Protein AF-A0A2V7X595-F1 (afdb_monomer_lite)

Foldseek 3Di:
DAAPPPRHDDDPPDQADPPPRHGSDDPPPPPPPDDDDDDDDPDDDDDDDDVPDDDPPDPDDD

Sequence (62 aa):
MNCQTCGKPLADGARFCPSCGAAASAPSTDQPTEFHIVGDVMQAVVIPLRGGQEVPWRCRAP

Structure (mmCIF, N/CA/C/O backbone):
data_AF-A0A2V7X595-F1
#
_entry.id   AF-A0A2V7X595-F1
#
loop_
_atom_site.group_PDB
_atom_site.id
_atom_site.type_symbol
_atom_site.label_atom_id
_atom_site.label_alt_id
_atom_site.label_comp_id
_atom_site.label_asym_id
_atom_site.label_entity_id
_atom_site.label_seq_id
_atom_site.pdbx_PDB_ins_code
_atom_site.Cartn_x
_atom_site.Cartn_y
_atom_site.Cartn_z
_atom_site.occupancy
_atom_site.B_iso_or_equiv
_atom_site.auth_seq_id
_atom_site.auth_comp_id
_atom_site.auth_asym_id
_atom_site.auth_atom_id
_atom_site.pdbx_PDB_model_num
ATOM 1 N N . MET A 1 1 ? -11.083 -10.167 22.255 1.00 74.00 1 MET A N 1
ATOM 2 C CA . MET A 1 1 ? -9.651 -10.226 21.853 1.00 74.00 1 MET A CA 1
ATOM 3 C C . MET A 1 1 ? -8.978 -8.866 22.073 1.00 74.00 1 MET A C 1
ATOM 5 O O . MET A 1 1 ? -9.674 -7.866 22.023 1.00 74.00 1 MET A O 1
ATOM 9 N N . ASN A 1 2 ? -7.673 -8.771 22.352 1.00 85.00 2 ASN A N 1
ATOM 10 C CA . ASN A 1 2 ? -6.974 -7.481 22.525 1.00 85.00 2 ASN A CA 1
ATOM 11 C C . ASN A 1 2 ? -6.129 -7.157 21.289 1.00 85.00 2 ASN A C 1
ATOM 13 O O . ASN A 1 2 ? -5.552 -8.055 20.679 1.00 85.00 2 ASN A O 1
ATOM 17 N N . CYS A 1 3 ? -6.036 -5.879 20.922 1.00 86.88 3 CYS A N 1
ATOM 18 C CA . CYS A 1 3 ? -5.181 -5.448 19.822 1.00 86.88 3 CYS A CA 1
ATOM 19 C C . CYS A 1 3 ? -3.703 -5.673 20.176 1.00 86.88 3 CYS A C 1
ATOM 21 O O . CYS A 1 3 ? -3.229 -5.159 21.188 1.00 86.88 3 CYS A O 1
ATOM 23 N N . GLN A 1 4 ? -2.958 -6.372 19.318 1.00 82.69 4 GLN A N 1
ATOM 24 C CA . GLN A 1 4 ? -1.535 -6.663 19.544 1.00 82.69 4 GLN A CA 1
ATOM 25 C C . GLN A 1 4 ? -0.631 -5.424 19.438 1.00 82.69 4 GLN A C 1
ATOM 27 O O . GLN A 1 4 ? 0.503 -5.453 19.899 1.00 82.69 4 GLN A O 1
ATOM 32 N N . THR A 1 5 ? -1.126 -4.325 18.863 1.00 85.88 5 THR A N 1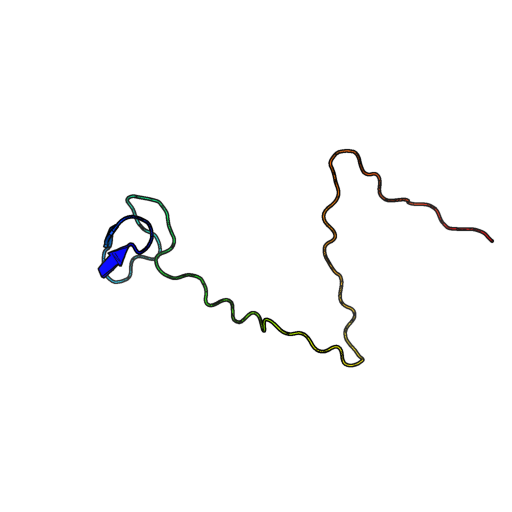
ATOM 33 C CA . THR A 1 5 ? -0.360 -3.080 18.702 1.00 85.88 5 THR A CA 1
ATOM 34 C C . THR A 1 5 ? -0.530 -2.121 19.879 1.00 85.88 5 THR A C 1
ATOM 36 O O . THR A 1 5 ? 0.419 -1.447 20.258 1.00 85.88 5 THR A O 1
ATOM 39 N N . CYS A 1 6 ? -1.734 -2.020 20.451 1.00 90.00 6 CYS A N 1
ATOM 40 C CA . CYS A 1 6 ? -2.044 -1.012 21.477 1.00 90.00 6 CYS A CA 1
ATOM 41 C C . CYS A 1 6 ? -2.646 -1.581 22.772 1.00 90.00 6 CYS A C 1
ATOM 43 O O . CYS A 1 6 ? -2.934 -0.822 23.693 1.00 90.00 6 CYS A O 1
ATOM 45 N N . GLY A 1 7 ? -2.898 -2.891 22.844 1.00 88.19 7 GLY A N 1
ATOM 46 C CA . GLY A 1 7 ? -3.436 -3.580 24.024 1.00 88.19 7 GLY A CA 1
ATOM 47 C C . GLY A 1 7 ? -4.927 -3.352 24.306 1.00 88.19 7 GLY A C 1
ATOM 48 O O . GLY A 1 7 ? -5.510 -4.051 25.138 1.00 88.19 7 GLY A O 1
ATOM 49 N N . LYS A 1 8 ? -5.581 -2.414 23.610 1.00 89.75 8 LYS A N 1
ATOM 50 C CA . LYS A 1 8 ? -7.006 -2.108 23.814 1.00 89.75 8 LYS A CA 1
ATOM 51 C C . LYS A 1 8 ? -7.917 -3.268 23.389 1.00 89.75 8 LYS A C 1
ATOM 53 O O . LYS A 1 8 ? -7.548 -4.036 22.494 1.00 89.75 8 LYS A O 1
ATOM 58 N N . PRO A 1 9 ? -9.104 -3.397 24.011 1.00 88.62 9 PRO A N 1
ATOM 59 C CA . PRO A 1 9 ? -10.071 -4.420 23.639 1.00 88.62 9 PRO A CA 1
ATOM 60 C C . PRO A 1 9 ? -10.523 -4.213 22.191 1.00 88.62 9 PRO A C 1
ATOM 62 O O . PRO A 1 9 ? -10.861 -3.104 21.777 1.00 88.62 9 PRO A O 1
ATOM 65 N N . LEU A 1 10 ? -10.499 -5.293 21.424 1.00 87.38 10 LEU A N 1
ATOM 66 C CA . LEU A 1 10 ? -10.894 -5.358 20.029 1.00 87.38 10 LEU A CA 1
ATOM 67 C C . LEU A 1 10 ? -12.091 -6.303 19.901 1.00 87.38 10 LEU A C 1
ATOM 69 O O . LEU A 1 10 ? -12.104 -7.385 20.493 1.00 87.38 10 LEU A O 1
ATOM 73 N N . ALA A 1 11 ? -13.103 -5.866 19.154 1.00 81.88 11 ALA A N 1
ATOM 74 C CA . ALA A 1 11 ? -14.298 -6.659 18.908 1.00 81.88 11 ALA A CA 1
ATOM 75 C C . ALA A 1 11 ? -13.965 -7.890 18.054 1.00 81.88 11 ALA A C 1
ATOM 77 O O . ALA A 1 11 ? -13.159 -7.810 17.122 1.00 81.88 11 ALA A O 1
ATOM 78 N N . ASP A 1 12 ? -14.605 -9.011 18.369 1.00 75.69 12 ASP A N 1
ATOM 79 C CA . ASP A 1 12 ? -14.485 -10.245 17.601 1.00 75.69 12 ASP A CA 1
ATOM 80 C C . ASP A 1 12 ? -14.970 -10.017 16.157 1.00 75.69 12 ASP A C 1
ATOM 82 O O . ASP A 1 12 ? -16.083 -9.548 15.921 1.00 75.69 12 ASP A O 1
ATOM 86 N N . GLY A 1 13 ? -14.089 -10.277 15.185 1.00 75.69 13 GLY A N 1
ATOM 87 C CA . GLY A 1 13 ? -14.340 -10.052 13.755 1.00 75.69 13 GLY A CA 1
ATOM 88 C C . GLY A 1 13 ? -13.982 -8.657 13.217 1.00 75.69 13 GLY A C 1
ATOM 89 O O . GLY A 1 13 ? -14.154 -8.401 12.022 1.00 75.69 13 GLY A O 1
ATOM 90 N N . ALA A 1 14 ? -13.459 -7.743 14.041 1.00 79.75 14 ALA A N 1
ATOM 91 C CA . ALA A 1 14 ? -12.995 -6.442 13.558 1.00 79.75 14 ALA A CA 1
ATOM 92 C C . ALA A 1 14 ? -11.755 -6.598 12.660 1.00 79.75 14 ALA A C 1
ATOM 94 O O . ALA A 1 14 ? -10.790 -7.241 13.051 1.00 79.75 14 ALA A O 1
ATOM 95 N N . ARG A 1 15 ? -11.756 -5.977 11.470 1.00 81.81 15 ARG A N 1
ATOM 96 C CA . ARG A 1 15 ? -10.621 -6.016 10.517 1.00 81.81 15 ARG A CA 1
ATOM 97 C C . ARG A 1 15 ? -9.497 -5.048 10.903 1.00 81.81 15 ARG A C 1
ATOM 99 O O . ARG A 1 15 ? -8.336 -5.288 10.585 1.00 81.81 15 ARG A O 1
ATOM 106 N N . PHE A 1 16 ? -9.845 -3.974 11.611 1.00 87.50 16 PHE A N 1
ATOM 107 C CA . PHE A 1 16 ? -8.938 -2.921 12.065 1.00 87.50 16 PHE A CA 1
ATOM 108 C C . PHE A 1 16 ? -9.296 -2.495 13.488 1.00 87.50 16 PHE A C 1
ATOM 110 O O . PHE A 1 16 ? -10.459 -2.552 13.892 1.00 87.50 16 PHE A O 1
ATOM 117 N N . CYS A 1 17 ? -8.302 -2.044 14.248 1.00 89.62 17 CYS A N 1
ATOM 118 C CA . CYS A 1 17 ? -8.498 -1.536 15.593 1.00 89.62 17 CYS A CA 1
ATOM 119 C C . CYS A 1 17 ? -9.071 -0.111 15.552 1.00 89.62 17 CYS A C 1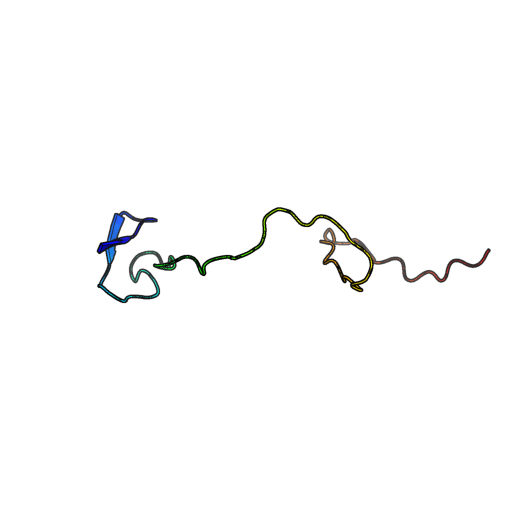
ATOM 121 O O . CYS A 1 17 ? -8.396 0.788 15.050 1.00 89.62 17 CYS A O 1
ATOM 123 N N . PRO A 1 18 ? -10.250 0.151 16.146 1.00 84.88 18 PRO A N 1
ATOM 124 C CA . PRO A 1 18 ? -10.855 1.485 16.133 1.00 84.88 18 PRO A CA 1
ATOM 125 C C . PRO A 1 18 ? -10.086 2.510 16.978 1.00 84.88 18 PRO A C 1
ATOM 127 O O . PRO A 1 18 ? -10.337 3.703 16.871 1.00 84.88 18 PRO A O 1
ATOM 130 N N . SER A 1 19 ? -9.167 2.069 17.843 1.00 88.31 19 SER A N 1
ATOM 131 C CA . SER A 1 19 ? -8.404 2.971 18.713 1.00 88.31 19 SER A CA 1
ATOM 132 C C . SER A 1 19 ? -7.032 3.369 18.178 1.00 88.31 19 SER A C 1
ATOM 134 O O . SER A 1 19 ? -6.564 4.448 18.516 1.00 88.31 19 SER A O 1
ATOM 136 N N . CYS A 1 20 ? -6.364 2.516 17.398 1.00 89.12 20 CYS A N 1
ATOM 137 C CA . CYS A 1 20 ? -5.030 2.816 16.857 1.00 89.12 20 CYS A CA 1
ATOM 138 C C . CYS A 1 20 ? -4.930 2.685 15.332 1.00 89.12 20 CYS A C 1
ATOM 140 O O . CYS A 1 20 ? -3.895 3.021 14.770 1.00 89.12 20 CYS A O 1
ATOM 142 N N . GLY A 1 21 ? -5.964 2.171 14.659 1.00 84.81 21 GLY A N 1
ATOM 143 C CA . GLY A 1 21 ? -5.978 1.957 13.210 1.00 84.81 21 GLY A CA 1
ATOM 144 C C . GLY A 1 21 ? -5.218 0.718 12.725 1.00 84.81 21 GLY A C 1
ATOM 145 O O . GLY A 1 21 ? -5.274 0.410 11.539 1.00 84.81 21 GLY A O 1
ATOM 146 N N . ALA A 1 22 ? -4.536 -0.022 13.607 1.00 86.12 22 ALA A N 1
ATOM 147 C CA . ALA A 1 22 ? -3.784 -1.217 13.219 1.00 86.12 22 ALA A CA 1
ATOM 148 C C . ALA A 1 22 ? -4.707 -2.336 12.708 1.00 86.12 22 ALA A C 1
ATOM 150 O O . ALA A 1 22 ? -5.778 -2.565 13.274 1.00 86.12 22 ALA A O 1
ATOM 151 N N . ALA A 1 23 ? -4.289 -3.055 11.664 1.00 83.19 23 ALA A N 1
ATOM 152 C CA . ALA A 1 23 ? -5.017 -4.220 11.167 1.00 83.19 23 ALA A CA 1
ATOM 153 C C . ALA A 1 23 ? -5.060 -5.327 12.233 1.00 83.19 23 ALA A C 1
ATOM 155 O O . ALA A 1 23 ? -4.065 -5.611 12.896 1.00 83.19 23 ALA A O 1
ATOM 156 N N . ALA A 1 24 ? -6.227 -5.943 12.410 1.00 75.44 24 ALA A N 1
ATOM 157 C CA . ALA A 1 24 ? -6.456 -6.984 13.413 1.00 75.44 24 ALA A CA 1
ATOM 158 C C . ALA A 1 24 ? -5.842 -8.337 13.033 1.00 75.44 24 ALA A C 1
ATOM 160 O O . ALA A 1 24 ? -5.554 -9.168 13.888 1.00 75.44 24 ALA A O 1
ATOM 161 N N . SER A 1 25 ? -5.640 -8.552 11.738 1.00 64.25 25 SER A N 1
ATOM 162 C CA . SER A 1 25 ? -4.844 -9.637 11.191 1.00 64.25 25 SER A CA 1
ATOM 163 C C . SER A 1 25 ? -3.956 -9.019 10.130 1.00 64.25 25 SER A C 1
ATOM 165 O O . SER A 1 25 ? -4.451 -8.318 9.243 1.00 64.25 25 SER A O 1
ATOM 167 N N . ALA A 1 26 ? -2.647 -9.248 10.229 1.00 61.09 26 ALA A N 1
ATOM 168 C CA . ALA A 1 26 ? -1.797 -9.073 9.065 1.00 61.09 26 ALA A CA 1
ATOM 169 C C . ALA A 1 26 ? -2.423 -9.911 7.936 1.00 61.09 26 ALA A C 1
A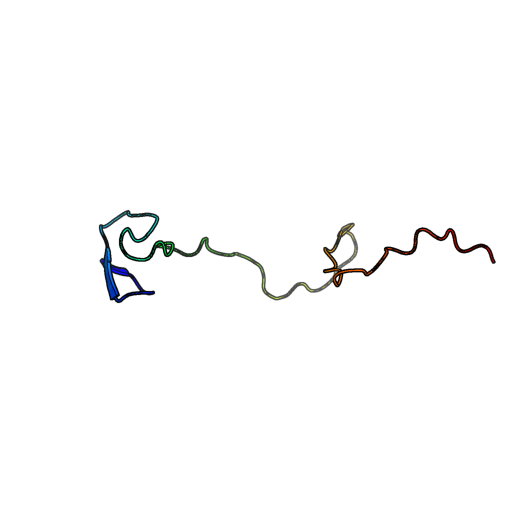TOM 171 O O . ALA A 1 26 ? -2.831 -11.045 8.214 1.00 61.09 26 ALA A O 1
ATOM 172 N N . PRO A 1 27 ? -2.561 -9.396 6.697 1.00 54.38 27 PRO A N 1
ATOM 173 C CA . PRO A 1 27 ? -2.775 -10.310 5.587 1.00 54.38 27 PRO A CA 1
ATOM 174 C C . PRO A 1 27 ? -1.656 -11.339 5.704 1.00 54.38 27 PRO A C 1
ATOM 176 O O . PRO A 1 27 ? -0.499 -10.947 5.874 1.00 54.38 27 PRO A O 1
ATOM 179 N N . SER A 1 28 ? -2.005 -12.626 5.747 1.00 47.03 28 SER A N 1
ATOM 180 C CA . SER A 1 28 ? -1.023 -13.694 5.645 1.00 47.03 28 SER A CA 1
ATOM 181 C C . SER A 1 28 ? -0.267 -13.437 4.362 1.00 47.03 28 SER A C 1
ATOM 183 O O . SER A 1 28 ? -0.724 -13.749 3.265 1.00 47.03 28 SER A O 1
ATOM 185 N N . THR A 1 29 ? 0.868 -12.781 4.521 1.00 44.81 29 THR A N 1
ATOM 186 C CA . THR A 1 29 ? 1.919 -12.740 3.546 1.00 44.81 29 THR A CA 1
ATOM 187 C C . THR A 1 29 ? 2.448 -14.162 3.532 1.00 44.81 29 THR A C 1
ATOM 189 O O . THR A 1 29 ? 3.438 -14.496 4.174 1.00 44.81 29 THR A O 1
ATOM 192 N N . ASP A 1 30 ? 1.732 -15.010 2.800 1.00 50.66 30 ASP A N 1
ATOM 193 C CA . ASP A 1 30 ? 2.313 -16.079 2.008 1.00 50.66 30 ASP A CA 1
ATOM 194 C C . ASP A 1 30 ? 3.232 -15.401 0.971 1.00 50.66 30 ASP A C 1
ATOM 196 O O . ASP A 1 30 ? 2.951 -15.341 -0.218 1.00 50.66 30 ASP A O 1
ATOM 200 N N . GLN A 1 31 ? 4.280 -14.719 1.444 1.00 47.84 31 GLN A N 1
ATOM 201 C CA . GLN A 1 31 ? 5.455 -14.491 0.626 1.00 47.84 31 GLN A CA 1
ATOM 202 C C . GLN A 1 31 ? 6.390 -15.621 1.010 1.00 47.84 31 GLN A C 1
ATOM 204 O O . GLN A 1 31 ? 6.821 -15.669 2.166 1.00 47.84 31 GLN A O 1
ATOM 209 N N . PRO A 1 32 ? 6.719 -16.524 0.082 1.00 54.91 32 PRO A N 1
ATOM 210 C CA . PRO A 1 32 ? 7.852 -17.400 0.282 1.00 54.91 32 PRO A CA 1
ATOM 211 C C . PRO A 1 32 ? 9.086 -16.510 0.486 1.00 54.91 32 PRO A C 1
ATOM 213 O O . PRO A 1 32 ? 9.530 -15.814 -0.425 1.00 54.91 32 PRO A O 1
ATOM 216 N N . THR A 1 33 ? 9.625 -16.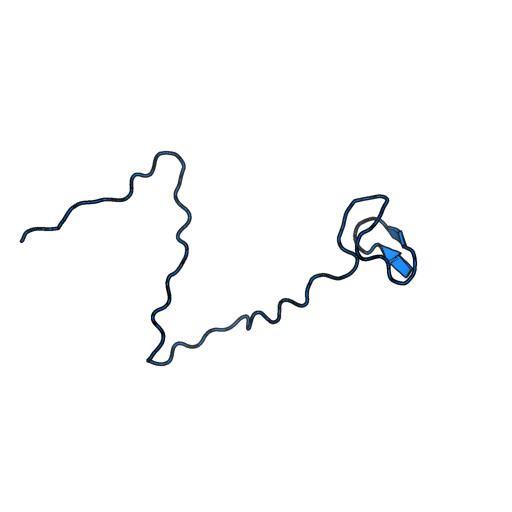493 1.706 1.00 59.94 33 THR A N 1
ATOM 217 C CA . THR A 1 33 ? 10.810 -15.707 2.102 1.00 59.94 33 THR A CA 1
ATOM 218 C C . THR A 1 33 ? 12.109 -16.234 1.473 1.00 59.94 33 THR A C 1
ATOM 220 O O . THR A 1 33 ? 13.196 -15.834 1.870 1.00 59.94 33 THR A O 1
ATOM 223 N N . GLU A 1 34 ? 12.029 -17.120 0.483 1.00 58.66 34 GLU A N 1
ATOM 224 C CA . GLU A 1 34 ? 13.187 -17.703 -0.179 1.00 58.66 34 GLU A CA 1
ATOM 225 C C . GLU A 1 34 ? 12.835 -18.050 -1.628 1.00 58.66 34 GLU A C 1
ATOM 227 O O . GLU A 1 34 ? 12.173 -19.046 -1.913 1.00 58.66 34 GLU A O 1
ATOM 232 N N . PHE A 1 35 ? 13.260 -17.200 -2.562 1.00 54.47 35 PHE A N 1
ATOM 233 C CA . PHE A 1 35 ? 13.183 -17.492 -3.990 1.00 54.47 35 PHE A CA 1
ATOM 234 C C . PHE A 1 35 ? 14.521 -18.078 -4.453 1.00 54.47 35 PHE A C 1
ATOM 236 O O . PHE A 1 35 ? 15.483 -17.347 -4.684 1.00 54.47 35 PHE A O 1
ATOM 243 N N . HIS A 1 36 ? 14.573 -19.402 -4.624 1.00 53.56 36 HIS A N 1
ATOM 244 C CA . HIS A 1 36 ? 15.593 -20.046 -5.452 1.00 53.56 36 HIS A CA 1
ATOM 245 C C . HIS A 1 36 ? 15.217 -19.892 -6.931 1.00 53.56 36 HIS A C 1
ATOM 247 O O . HIS A 1 36 ? 14.106 -20.209 -7.352 1.00 53.56 36 HIS A O 1
ATOM 253 N N . ILE A 1 37 ? 16.158 -19.378 -7.717 1.00 57.75 37 ILE A N 1
ATOM 254 C CA . ILE A 1 37 ? 15.973 -19.044 -9.129 1.00 57.75 37 ILE A CA 1
ATOM 255 C C . ILE A 1 37 ? 16.069 -20.325 -9.968 1.00 57.75 37 ILE A C 1
ATOM 257 O O . ILE A 1 37 ? 17.140 -20.921 -10.055 1.00 57.75 37 ILE A O 1
ATOM 261 N N . VAL A 1 38 ? 14.980 -20.707 -10.643 1.00 55.00 38 VAL A N 1
ATOM 262 C CA . VAL A 1 38 ? 15.026 -21.628 -11.788 1.00 55.00 38 VAL A CA 1
ATOM 263 C C . VAL A 1 38 ? 14.351 -20.967 -12.993 1.00 55.00 38 VAL A C 1
ATOM 265 O O . VAL A 1 38 ? 13.136 -20.799 -13.039 1.00 55.00 38 VAL A O 1
ATOM 268 N N . GLY A 1 39 ? 15.180 -20.586 -13.964 1.00 58.66 39 GLY A N 1
ATOM 269 C CA . GLY A 1 39 ? 14.910 -20.806 -15.387 1.00 58.66 39 GLY A CA 1
ATOM 270 C C . GLY A 1 39 ? 14.056 -19.811 -16.167 1.00 58.66 39 GLY A C 1
ATOM 271 O O . GLY A 1 39 ? 14.562 -19.263 -17.139 1.00 58.66 39 GLY A O 1
ATOM 272 N N . ASP A 1 40 ? 12.782 -19.602 -15.818 1.00 63.50 40 ASP A N 1
ATOM 273 C CA . ASP A 1 40 ? 11.788 -19.357 -16.889 1.00 63.50 40 ASP A CA 1
ATOM 274 C C . ASP A 1 40 ? 10.779 -18.214 -16.661 1.00 63.50 40 ASP A C 1
ATOM 276 O O . ASP A 1 40 ? 9.802 -18.093 -17.400 1.00 63.50 40 ASP A O 1
ATOM 280 N N . VAL A 1 41 ? 10.986 -17.324 -15.684 1.00 57.62 41 VAL A N 1
ATOM 281 C CA . VAL A 1 41 ? 10.048 -16.208 -15.434 1.00 57.62 41 VAL A CA 1
ATOM 282 C C . VAL A 1 41 ? 10.709 -14.865 -15.734 1.00 57.62 41 VAL A C 1
ATOM 284 O O . VAL A 1 41 ? 11.683 -14.489 -15.083 1.00 57.62 41 VAL A O 1
ATOM 287 N N . MET A 1 42 ? 10.152 -14.109 -16.689 1.00 54.91 42 MET A N 1
ATOM 288 C CA . MET A 1 42 ? 10.458 -12.683 -16.851 1.00 54.91 42 MET A CA 1
ATOM 289 C C . MET A 1 42 ? 10.010 -11.935 -15.593 1.00 54.91 42 MET A C 1
ATOM 291 O O . MET A 1 42 ? 8.843 -11.581 -15.446 1.00 54.91 42 MET A O 1
ATOM 295 N N . GLN A 1 43 ? 10.935 -11.721 -14.662 1.00 55.38 43 GLN A N 1
ATOM 296 C CA . GLN A 1 43 ? 10.666 -10.992 -13.430 1.00 55.38 43 GLN A CA 1
ATOM 297 C C . GLN A 1 43 ? 11.082 -9.533 -13.599 1.00 55.38 43 GLN A C 1
ATOM 299 O O . GLN A 1 43 ? 12.262 -9.211 -13.734 1.00 55.38 43 GLN A O 1
ATOM 304 N N . ALA A 1 44 ? 10.093 -8.643 -13.575 1.00 62.06 44 ALA A N 1
ATOM 305 C CA . ALA A 1 44 ? 10.323 -7.224 -13.361 1.00 62.06 44 ALA A CA 1
ATOM 306 C C . ALA A 1 44 ? 10.518 -6.989 -11.857 1.00 62.06 44 ALA A C 1
ATOM 308 O O . ALA A 1 44 ? 9.647 -7.323 -11.056 1.00 62.06 44 ALA A O 1
ATOM 309 N N . VAL A 1 45 ? 11.657 -6.410 -11.475 1.00 63.88 45 VAL A N 1
ATOM 310 C CA . VAL A 1 45 ? 11.937 -6.016 -10.089 1.00 63.88 45 VAL A CA 1
ATOM 311 C C . VAL A 1 45 ? 11.806 -4.504 -9.941 1.00 63.88 45 VAL A C 1
ATOM 313 O O . VAL A 1 45 ? 12.285 -3.736 -10.776 1.00 63.88 45 VAL A O 1
ATOM 316 N N . VAL A 1 46 ? 11.146 -4.064 -8.869 1.00 77.25 46 VAL A N 1
ATOM 317 C CA . VAL A 1 46 ? 11.033 -2.643 -8.524 1.00 77.25 46 VAL A CA 1
ATOM 318 C C . VAL A 1 46 ? 12.345 -2.187 -7.887 1.00 77.25 46 VAL A C 1
ATOM 320 O O . VAL A 1 46 ? 12.727 -2.683 -6.830 1.00 77.25 46 VAL A O 1
ATOM 323 N N . ILE A 1 47 ? 13.024 -1.223 -8.509 1.00 78.56 47 ILE A N 1
ATOM 324 C CA . ILE A 1 47 ? 14.254 -0.624 -7.976 1.00 78.56 47 ILE A CA 1
ATOM 325 C C . ILE A 1 47 ? 13.905 0.744 -7.370 1.00 78.56 47 ILE A C 1
ATOM 327 O O . ILE A 1 47 ? 13.454 1.626 -8.104 1.00 78.56 47 ILE A O 1
ATOM 331 N N . PRO A 1 48 ? 14.102 0.964 -6.056 1.00 69.75 48 PRO A N 1
ATOM 332 C CA . PRO A 1 48 ? 13.853 2.266 -5.446 1.00 69.75 48 PRO A CA 1
ATOM 333 C C . PRO A 1 48 ? 14.886 3.295 -5.931 1.00 69.75 48 PRO A C 1
ATOM 335 O O . PRO A 1 48 ? 16.093 3.120 -5.753 1.00 69.75 48 PRO A O 1
ATOM 338 N N . LEU A 1 49 ? 14.413 4.387 -6.536 1.00 78.81 49 LEU A N 1
ATOM 339 C CA . LEU A 1 49 ? 15.247 5.516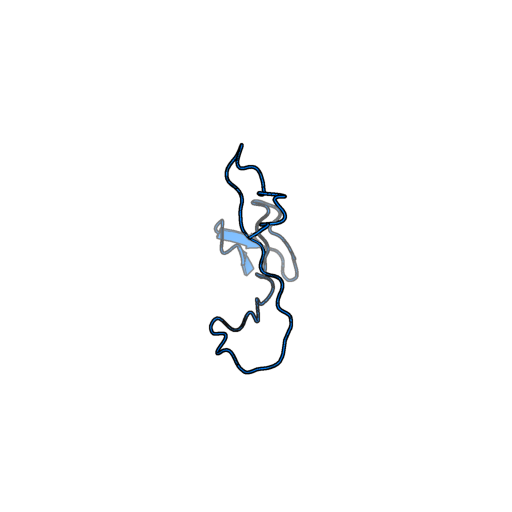 -6.953 1.00 78.81 49 LEU A CA 1
ATOM 340 C C . LEU A 1 49 ? 15.394 6.525 -5.810 1.00 78.81 49 LEU A C 1
ATOM 342 O O . LEU A 1 49 ? 14.444 6.811 -5.082 1.00 78.81 49 LEU A O 1
ATOM 346 N N . ARG A 1 50 ? 16.593 7.092 -5.664 1.00 79.25 50 ARG A N 1
ATOM 347 C CA . ARG A 1 50 ? 16.828 8.231 -4.765 1.00 79.25 50 ARG A CA 1
ATOM 348 C C . ARG A 1 50 ? 16.228 9.500 -5.382 1.00 79.25 50 ARG A C 1
ATOM 350 O O . ARG A 1 50 ? 16.161 9.617 -6.604 1.00 79.25 50 ARG A O 1
ATOM 357 N N . GLY A 1 51 ? 15.821 10.465 -4.555 1.00 80.44 51 GLY A N 1
ATOM 358 C CA . GLY A 1 51 ? 15.342 11.763 -5.042 1.00 80.44 51 GLY A CA 1
ATOM 359 C C . GLY A 1 51 ? 16.401 12.444 -5.917 1.00 80.44 51 GLY A C 1
ATOM 360 O O . GLY A 1 51 ? 17.526 12.641 -5.468 1.00 80.44 51 GLY A O 1
ATOM 361 N N . GLY A 1 52 ? 16.051 12.749 -7.169 1.00 80.19 52 GLY A N 1
ATOM 362 C CA . GLY A 1 52 ? 16.967 13.328 -8.160 1.00 80.1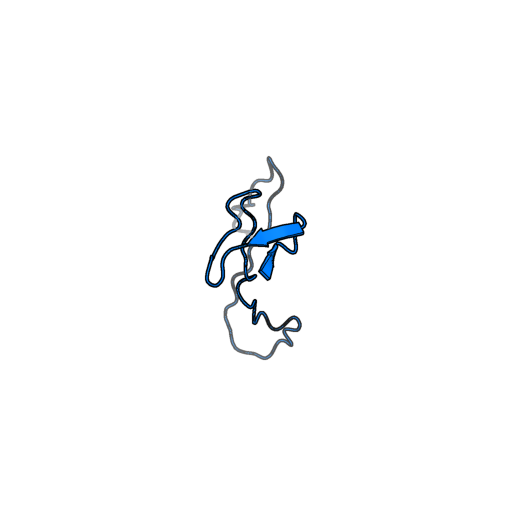9 52 GLY A CA 1
ATOM 363 C C . GLY A 1 52 ? 17.782 12.318 -8.980 1.00 80.19 52 GLY A C 1
ATOM 364 O O . GLY A 1 52 ? 18.576 12.739 -9.814 1.00 80.19 52 GLY A O 1
ATOM 365 N N . GLN A 1 53 ? 17.599 11.006 -8.789 1.00 81.31 53 GLN A N 1
ATOM 366 C CA . GLN A 1 53 ? 18.253 10.001 -9.628 1.00 81.31 53 GLN A CA 1
ATOM 367 C C . GLN A 1 53 ? 17.502 9.824 -10.953 1.00 81.31 53 GLN A C 1
ATOM 369 O O . GLN A 1 53 ? 16.416 9.245 -10.987 1.00 81.31 53 GLN A O 1
ATOM 374 N N . GLU A 1 54 ? 18.090 10.312 -12.045 1.00 74.69 54 GLU A N 1
ATOM 375 C CA . GLU A 1 54 ? 17.580 10.091 -13.399 1.00 74.69 54 GLU A CA 1
ATOM 376 C C . GLU A 1 54 ? 17.846 8.652 -13.864 1.00 74.69 54 GLU A C 1
ATOM 378 O O . GLU A 1 54 ? 18.914 8.082 -13.627 1.00 74.69 54 GLU A O 1
ATOM 383 N N . VAL A 1 55 ? 16.859 8.046 -14.530 1.00 78.00 55 VAL A N 1
ATOM 384 C CA . VAL A 1 55 ? 17.069 6.764 -15.205 1.00 78.00 55 VAL A CA 1
ATOM 385 C C . VAL A 1 55 ? 17.850 7.032 -16.490 1.00 78.00 55 VAL A C 1
ATOM 387 O O . VAL A 1 55 ? 17.408 7.839 -17.313 1.00 78.00 55 VAL A O 1
ATOM 390 N N . PRO A 1 56 ? 19.019 6.403 -16.689 1.00 71.19 56 PRO A N 1
ATOM 391 C CA . PRO A 1 56 ? 19.791 6.638 -17.896 1.00 71.19 56 PRO A CA 1
ATOM 392 C C . PRO A 1 56 ? 19.017 6.084 -19.097 1.00 71.19 56 PRO A C 1
ATOM 394 O O . PRO A 1 56 ? 18.943 4.877 -19.297 1.00 71.19 56 PRO A O 1
ATOM 397 N N . TRP A 1 57 ? 18.466 6.970 -19.929 1.00 65.50 57 TRP A N 1
ATOM 398 C CA . TRP A 1 57 ? 17.758 6.617 -21.168 1.00 65.50 57 TRP A CA 1
ATOM 399 C C . TRP A 1 57 ? 18.707 6.289 -22.335 1.00 65.50 57 TRP A C 1
ATOM 401 O O . TRP A 1 57 ? 18.275 6.107 -23.472 1.00 65.50 57 TRP A O 1
ATOM 411 N N . ARG A 1 58 ? 20.022 6.233 -22.090 1.00 69.00 58 ARG A N 1
ATOM 412 C CA . ARG A 1 58 ? 21.018 6.098 -23.157 1.00 69.00 58 ARG A CA 1
ATOM 413 C C . ARG A 1 58 ? 20.956 4.717 -23.804 1.00 69.00 58 ARG A C 1
ATOM 415 O O . ARG A 1 58 ? 21.370 3.723 -23.213 1.00 69.00 58 ARG A O 1
ATOM 422 N N . CYS A 1 59 ? 20.573 4.701 -25.080 1.00 60.97 59 CYS A N 1
ATOM 423 C CA . CYS A 1 59 ? 21.008 3.672 -26.017 1.00 60.97 59 CYS A CA 1
ATOM 424 C C . CYS A 1 59 ? 22.540 3.707 -26.066 1.00 60.97 59 CYS A C 1
ATOM 426 O O . CYS A 1 59 ? 23.141 4.655 -26.575 1.00 60.97 59 CYS A O 1
ATOM 428 N N . ARG A 1 60 ? 23.182 2.707 -25.463 1.00 60.66 60 ARG A N 1
ATOM 429 C CA . ARG A 1 60 ? 24.635 2.563 -25.491 1.00 60.66 60 ARG A CA 1
ATOM 430 C C . ARG A 1 60 ? 25.047 2.095 -26.888 1.00 60.66 60 ARG A C 1
ATOM 432 O O . ARG A 1 60 ? 24.955 0.913 -27.190 1.00 60.66 60 ARG A O 1
ATOM 439 N N . ALA A 1 61 ? 25.439 3.041 -27.737 1.00 59.53 61 ALA A N 1
ATOM 440 C CA . ALA A 1 61 ? 26.186 2.754 -28.958 1.00 59.53 61 ALA A CA 1
ATOM 441 C C . ALA A 1 61 ? 27.588 2.210 -28.591 1.00 59.53 61 ALA A C 1
ATOM 443 O O . ALA A 1 61 ? 28.072 2.544 -27.501 1.00 59.53 61 ALA A O 1
ATOM 444 N N . PRO A 1 62 ? 28.188 1.346 -29.434 1.00 65.19 62 PRO A N 1
ATOM 445 C CA . PRO A 1 62 ? 29.526 0.793 -29.212 1.00 65.19 62 PRO A CA 1
ATOM 446 C C . PRO A 1 62 ? 30.608 1.874 -29.111 1.00 65.19 62 PRO A C 1
ATOM 448 O O . PRO A 1 62 ? 30.461 2.929 -29.770 1.00 65.19 62 PRO A O 1
#

pLDDT: mean 71.5, std 13.28, range [44.81, 90.0]

Secondary structure (DSSP, 8-state):
-B-TTT--B--TT-SB-TTT--BSS-------S-----S------PPPPPTT----------

Radius of gyration: 21.53 Å; chains: 1; bounding box: 44×35×53 Å